Protein AF-A0A1M5K187-F1 (afdb_monomer_lite)

pLDDT: mean 82.74, std 13.62, range [45.78, 97.25]

Secondary structure (DSSP, 8-state):
--TT--HHHHHHHHHHHHHHHTTS---HHHHHHHHHHHHHHHHHHHHHHHHHHHHHHHHHHHHHHHHHHHHHHHHHHHHHHHHTT--HHHHHHHH---HHHHHHHHHTT-

Foldseek 3Di:
DPPDDPPVVVCVVVVVVVVVCVVDVDDPVNVVVVVVVVVVVCVVVVVVVVVVVVVVVVVVVVVVCVVVVLVVVLLVQLLVCVVVVHDLVVSCVVSVDDSVSSVVSVVVVD

Radius of gyration: 30.05 Å; chains: 1; bounding box: 51×25×77 Å

Organism: NCBI:txid1123382

Structure (mmCIF, N/CA/C/O backbone):
data_AF-A0A1M5K187-F1
#
_entry.id   AF-A0A1M5K187-F1
#
loop_
_atom_site.group_PDB
_atom_site.id
_atom_site.type_symbol
_atom_site.label_atom_id
_atom_site.label_alt_id
_atom_site.label_comp_id
_atom_site.label_asym_id
_atom_site.label_entity_id
_atom_site.label_seq_id
_atom_site.pdbx_PDB_ins_code
_atom_site.Cartn_x
_atom_site.Cartn_y
_atom_site.Cartn_z
_atom_site.occupancy
_atom_site.B_iso_or_equiv
_atom_site.auth_seq_id
_atom_site.auth_comp_id
_atom_site.auth_asym_id
_atom_site.auth_atom_id
_atom_site.pdbx_PDB_model_num
ATOM 1 N N . TYR A 1 1 ? 19.224 -2.381 -15.432 1.00 50.03 1 TYR A N 1
ATOM 2 C CA . TYR A 1 1 ? 18.663 -3.428 -16.316 1.00 50.03 1 TYR A CA 1
ATOM 3 C C . TYR A 1 1 ? 19.738 -4.194 -17.097 1.00 50.03 1 TYR A C 1
ATOM 5 O O . TYR A 1 1 ? 19.379 -4.907 -18.021 1.00 50.03 1 TYR A O 1
ATOM 13 N N . LEU A 1 2 ? 21.027 -4.106 -16.734 1.00 47.84 2 LEU A N 1
ATOM 14 C CA . LEU A 1 2 ? 22.086 -4.933 -17.337 1.00 47.84 2 LEU A CA 1
ATOM 15 C C . LEU A 1 2 ? 22.760 -5.876 -16.322 1.00 47.84 2 LEU A C 1
ATOM 17 O O . LEU A 1 2 ? 23.444 -6.802 -16.725 1.00 47.84 2 LEU A O 1
ATOM 21 N N . ASP A 1 3 ? 22.501 -5.715 -15.022 1.00 45.78 3 ASP A N 1
ATOM 22 C CA . ASP A 1 3 ? 23.257 -6.409 -13.966 1.00 45.78 3 ASP A CA 1
ATOM 23 C C . ASP A 1 3 ? 22.769 -7.837 -13.643 1.00 45.78 3 ASP A C 1
ATOM 25 O O . ASP A 1 3 ? 23.194 -8.413 -12.651 1.00 45.78 3 ASP A O 1
ATOM 29 N N . ASN A 1 4 ? 21.855 -8.411 -14.438 1.00 52.06 4 ASN A N 1
ATOM 30 C CA . ASN A 1 4 ? 21.263 -9.739 -14.185 1.00 52.06 4 ASN A CA 1
ATOM 31 C C . ASN A 1 4 ? 20.991 -10.536 -15.473 1.00 52.0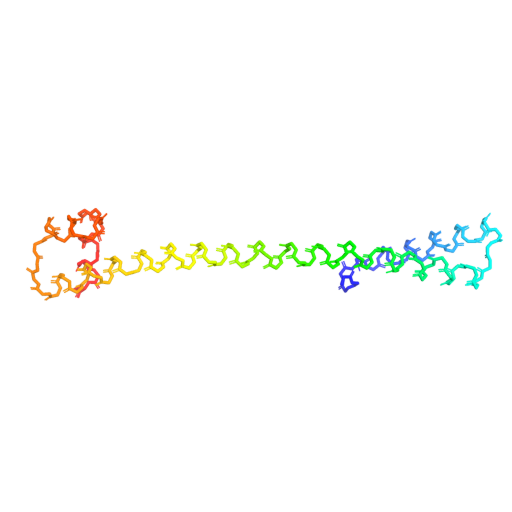6 4 ASN A C 1
ATOM 33 O O . ASN A 1 4 ? 20.032 -11.302 -15.562 1.00 52.06 4 ASN A O 1
ATOM 37 N N . ILE A 1 5 ? 21.821 -10.338 -16.495 1.00 56.59 5 ILE A N 1
ATOM 38 C CA . ILE A 1 5 ? 21.820 -11.198 -17.678 1.00 56.59 5 ILE A CA 1
ATOM 39 C C . ILE A 1 5 ? 22.744 -12.386 -17.359 1.00 56.59 5 ILE A C 1
ATOM 41 O O . ILE A 1 5 ? 23.914 -12.154 -17.053 1.00 56.59 5 ILE A O 1
ATOM 45 N N . PRO A 1 6 ? 22.261 -13.644 -17.366 1.00 62.97 6 PRO A N 1
ATOM 46 C CA . PRO A 1 6 ? 23.128 -14.802 -17.162 1.00 62.97 6 PRO A CA 1
ATOM 47 C C . PRO A 1 6 ? 24.249 -14.793 -18.221 1.00 62.97 6 PRO A C 1
ATOM 49 O O . PRO A 1 6 ? 23.996 -14.451 -19.377 1.00 62.97 6 PRO A O 1
ATOM 52 N N . GLY A 1 7 ? 25.498 -15.069 -17.823 1.00 60.38 7 GLY A N 1
ATOM 53 C CA . GLY A 1 7 ? 26.699 -14.781 -18.635 1.00 60.38 7 GLY A CA 1
ATOM 54 C C . GLY A 1 7 ? 26.757 -15.458 -20.017 1.00 60.38 7 GLY A C 1
ATOM 55 O O . GLY A 1 7 ? 27.543 -15.070 -20.875 1.00 60.38 7 GLY A O 1
ATOM 56 N N . ASP A 1 8 ? 25.899 -16.442 -20.263 1.00 59.88 8 ASP A N 1
ATOM 57 C CA . ASP A 1 8 ? 25.664 -17.123 -21.536 1.00 59.88 8 ASP A CA 1
ATOM 58 C C . ASP A 1 8 ? 24.834 -16.300 -22.545 1.00 59.88 8 ASP A C 1
ATOM 60 O O . ASP A 1 8 ? 25.040 -16.417 -23.756 1.00 59.88 8 ASP A O 1
ATOM 64 N N . TYR A 1 9 ? 23.959 -15.401 -22.085 1.00 61.50 9 TYR A N 1
ATOM 65 C CA . TYR A 1 9 ? 23.158 -14.538 -22.965 1.00 61.50 9 TYR A CA 1
ATOM 66 C C . TYR A 1 9 ? 23.936 -13.334 -23.494 1.00 61.50 9 TYR A C 1
ATOM 68 O O . TYR A 1 9 ? 23.640 -12.852 -24.585 1.00 61.50 9 TYR A O 1
ATOM 76 N N . GLU A 1 10 ? 24.945 -12.862 -22.762 1.00 66.81 10 GLU A N 1
ATOM 77 C CA . GLU A 1 10 ? 25.826 -11.788 -23.229 1.00 66.81 10 GLU A CA 1
ATOM 78 C C . GLU A 1 10 ? 26.658 -12.260 -24.428 1.00 66.81 10 GLU A C 1
ATOM 80 O O . GLU A 1 10 ? 26.738 -11.576 -25.449 1.00 66.81 10 GLU A O 1
ATOM 85 N N . TYR A 1 11 ? 27.170 -13.494 -24.364 1.00 73.19 11 TYR A N 1
ATOM 86 C CA . TYR A 1 11 ? 27.857 -14.119 -25.491 1.00 73.19 11 TYR A CA 1
ATOM 87 C C . TYR A 1 11 ? 26.919 -14.350 -26.680 1.00 73.19 11 TYR A C 1
ATOM 89 O O . TYR A 1 11 ? 27.290 -14.052 -27.813 1.00 73.19 11 TYR A O 1
ATOM 97 N N . LEU A 1 12 ? 25.691 -14.827 -26.441 1.00 73.88 12 LEU A N 1
ATOM 98 C CA . LEU A 1 12 ? 24.697 -15.007 -27.503 1.00 73.88 12 LEU A CA 1
ATOM 99 C C . LEU A 1 12 ? 24.326 -13.673 -28.164 1.00 73.88 12 LEU A C 1
ATOM 101 O O . LEU A 1 12 ? 24.239 -13.598 -29.390 1.00 73.88 12 LEU A O 1
ATOM 105 N N . PHE A 1 13 ? 24.147 -12.612 -27.378 1.00 77.00 13 PHE A N 1
ATOM 106 C CA . PHE A 1 13 ? 23.866 -11.273 -27.885 1.00 77.00 13 PHE A CA 1
ATOM 107 C C . PHE A 1 13 ? 25.031 -10.740 -28.725 1.00 77.00 13 PHE A C 1
ATOM 109 O O . PHE A 1 13 ? 24.818 -10.318 -29.858 1.00 77.00 13 PHE A O 1
ATOM 116 N N . ILE A 1 14 ? 26.271 -10.835 -28.237 1.00 76.88 14 ILE A N 1
ATOM 117 C CA . ILE A 1 14 ? 27.462 -10.400 -28.983 1.00 76.88 14 ILE A CA 1
ATOM 118 C C . ILE A 1 14 ? 27.638 -11.230 -30.264 1.00 76.88 14 ILE A C 1
ATOM 120 O O . ILE A 1 14 ? 27.841 -10.667 -31.338 1.00 76.88 14 ILE A O 1
ATOM 124 N N . ALA A 1 15 ? 27.505 -12.556 -30.189 1.00 77.44 15 ALA A N 1
ATOM 125 C CA . ALA A 1 15 ? 27.672 -13.448 -31.334 1.00 77.44 15 ALA A CA 1
ATOM 126 C C . ALA A 1 15 ? 26.598 -13.235 -32.413 1.00 77.44 15 ALA A C 1
ATOM 128 O O . ALA A 1 15 ? 26.924 -13.196 -33.599 1.00 77.44 15 ALA A O 1
ATOM 129 N N . THR A 1 16 ? 25.331 -13.058 -32.024 1.00 76.88 16 THR A N 1
ATOM 130 C CA . THR A 1 16 ? 24.235 -12.766 -32.969 1.00 76.88 16 THR A CA 1
ATOM 131 C C . THR A 1 16 ? 24.394 -11.392 -33.605 1.00 76.88 16 THR A C 1
ATOM 133 O O . THR A 1 16 ? 24.226 -11.259 -34.814 1.00 76.88 16 THR A O 1
ATOM 136 N N . THR A 1 17 ? 24.813 -10.402 -32.822 1.00 76.00 17 THR A N 1
ATOM 137 C CA . THR A 1 17 ? 25.120 -9.046 -33.286 1.00 76.00 17 THR A CA 1
ATOM 138 C C . THR A 1 17 ? 26.239 -9.071 -34.336 1.00 76.00 17 THR A C 1
ATOM 140 O O . THR A 1 17 ? 26.048 -8.599 -35.454 1.00 76.00 17 THR A O 1
ATOM 143 N N . ILE A 1 18 ? 27.367 -9.731 -34.044 1.00 74.25 18 ILE A N 1
ATOM 144 C CA . ILE A 1 18 ? 28.487 -9.903 -34.989 1.00 74.25 18 ILE A CA 1
ATOM 145 C C . ILE A 1 18 ? 28.053 -10.679 -36.241 1.00 74.25 18 ILE A C 1
ATOM 147 O O . ILE A 1 18 ? 28.446 -10.327 -37.351 1.00 74.25 18 ILE A O 1
ATOM 151 N N . TYR A 1 19 ? 27.259 -11.742 -36.094 1.00 77.75 19 TYR A N 1
ATOM 152 C CA . TYR A 1 19 ? 26.796 -12.549 -37.226 1.00 77.75 19 TYR A CA 1
ATOM 153 C C . TYR A 1 19 ? 25.903 -11.750 -38.179 1.00 77.75 19 TYR A C 1
ATOM 155 O O . TYR A 1 19 ? 26.099 -11.804 -39.392 1.00 77.75 19 TYR A O 1
ATOM 163 N N . VAL A 1 20 ? 24.944 -10.998 -37.635 1.00 76.75 20 VAL A N 1
ATOM 164 C CA . VAL A 1 20 ? 24.040 -10.153 -38.419 1.00 76.75 20 VAL A CA 1
ATOM 165 C C . VAL A 1 20 ? 24.828 -9.035 -39.109 1.00 76.75 20 VAL A C 1
ATOM 167 O O . VAL A 1 20 ? 24.664 -8.856 -40.310 1.00 76.75 20 VAL A O 1
ATOM 170 N N . PHE A 1 21 ? 25.765 -8.370 -38.425 1.00 70.94 21 PHE A N 1
ATOM 171 C CA . PHE A 1 21 ? 26.584 -7.312 -39.038 1.00 70.94 21 PHE A CA 1
ATOM 172 C C . PHE A 1 21 ? 27.594 -7.802 -40.071 1.00 70.94 21 PHE A C 1
ATOM 174 O O . PHE A 1 21 ? 27.901 -7.084 -41.004 1.00 70.94 21 PHE A O 1
ATOM 181 N N . ASN A 1 22 ? 28.081 -9.040 -39.982 1.00 69.88 22 ASN A N 1
ATOM 182 C CA . ASN A 1 22 ? 28.883 -9.606 -41.073 1.00 69.88 22 ASN A CA 1
ATOM 183 C C . ASN A 1 22 ? 28.038 -9.978 -42.306 1.00 69.88 22 ASN A C 1
ATOM 185 O O . ASN A 1 22 ? 28.591 -10.299 -43.358 1.00 69.88 22 ASN A O 1
ATOM 189 N N . LYS A 1 23 ? 26.705 -10.027 -42.174 1.00 76.06 23 LYS A N 1
ATOM 190 C CA . LYS A 1 23 ? 25.773 -10.401 -43.249 1.00 76.06 23 LYS A CA 1
ATOM 191 C C . LYS A 1 23 ? 25.072 -9.215 -43.890 1.00 76.06 23 LYS A C 1
ATOM 193 O O . LYS A 1 23 ? 24.618 -9.348 -45.025 1.00 76.06 23 LYS A O 1
ATOM 198 N N . ILE A 1 24 ? 24.971 -8.104 -43.178 1.00 69.19 24 ILE A N 1
ATOM 199 C CA . ILE A 1 24 ? 24.418 -6.854 -43.677 1.00 69.19 24 ILE A CA 1
ATOM 200 C C . ILE A 1 24 ? 25.603 -5.899 -43.796 1.00 69.19 24 ILE A C 1
ATOM 202 O O . ILE A 1 24 ? 26.296 -5.704 -42.809 1.00 69.19 24 ILE A O 1
ATOM 206 N N . ASP A 1 25 ? 25.868 -5.365 -44.987 1.00 73.25 25 ASP A N 1
ATOM 207 C CA . ASP A 1 25 ? 27.008 -4.479 -45.288 1.00 73.25 25 ASP A CA 1
ATOM 208 C C . ASP A 1 25 ? 26.801 -3.083 -44.658 1.00 73.25 25 ASP A C 1
ATOM 210 O O . ASP A 1 25 ? 26.666 -2.084 -45.353 1.00 73.25 25 ASP A O 1
ATOM 214 N N . ILE A 1 26 ? 26.646 -3.053 -43.331 1.00 70.94 26 ILE A N 1
ATOM 215 C CA . ILE A 1 26 ? 26.416 -1.872 -42.495 1.00 70.94 26 ILE A CA 1
ATOM 216 C C . ILE A 1 26 ? 27.730 -1.556 -41.796 1.00 70.94 26 ILE A C 1
ATOM 218 O O . ILE A 1 26 ? 28.318 -2.423 -41.138 1.00 70.94 26 ILE A O 1
ATOM 222 N N . ASP A 1 27 ? 28.181 -0.312 -41.907 1.00 76.25 27 ASP A N 1
ATOM 223 C CA . ASP A 1 27 ? 29.376 0.128 -41.204 1.00 76.25 27 ASP A CA 1
ATOM 224 C C . ASP A 1 27 ? 29.096 0.485 -39.731 1.00 76.25 27 ASP A C 1
ATOM 226 O O . ASP A 1 27 ? 27.960 0.606 -39.262 1.00 76.25 27 ASP A O 1
ATOM 230 N N . LEU A 1 28 ? 30.174 0.615 -38.957 1.00 67.69 28 LEU A N 1
ATOM 231 C CA . LEU A 1 28 ? 30.096 0.880 -37.521 1.00 67.69 28 LEU A CA 1
ATOM 232 C C . LEU A 1 28 ? 29.448 2.240 -37.200 1.00 67.69 28 LEU A C 1
ATOM 234 O O . LEU A 1 28 ? 28.881 2.405 -36.118 1.00 67.69 28 LEU A O 1
ATOM 238 N N . GLU A 1 29 ? 29.555 3.210 -38.104 1.00 74.56 29 GLU A N 1
ATOM 239 C CA . GLU A 1 29 ? 29.078 4.575 -37.912 1.00 74.56 29 GLU A CA 1
ATOM 240 C C . GLU A 1 29 ? 27.557 4.638 -38.102 1.00 74.56 29 GLU A C 1
ATOM 242 O O . GLU A 1 29 ? 26.853 5.110 -37.204 1.00 74.56 29 GLU A O 1
ATOM 247 N N . GLU A 1 30 ? 27.045 4.020 -39.169 1.00 75.94 30 GLU A N 1
ATOM 248 C CA . GLU A 1 30 ? 25.613 3.827 -39.433 1.00 75.94 30 GLU A CA 1
ATOM 249 C C . GLU A 1 30 ? 24.945 3.005 -38.316 1.00 75.94 30 GLU A C 1
ATOM 251 O O . GLU A 1 30 ? 23.869 3.348 -37.814 1.00 75.94 30 GLU A O 1
ATOM 256 N N . LEU A 1 31 ? 25.631 1.974 -37.813 1.00 71.75 31 LEU A N 1
ATOM 257 C CA . LEU A 1 31 ? 25.183 1.219 -36.644 1.00 71.75 31 LEU A CA 1
ATOM 258 C C . LEU A 1 31 ? 25.081 2.097 -35.388 1.00 71.75 31 LEU A C 1
ATOM 260 O O . LEU A 1 31 ? 24.109 2.019 -34.630 1.00 71.75 31 LEU A O 1
ATOM 264 N N . MET A 1 32 ? 26.096 2.918 -35.126 1.00 69.81 32 MET A N 1
ATOM 265 C CA . MET A 1 32 ? 26.093 3.812 -33.972 1.00 69.81 32 MET A CA 1
ATOM 266 C C . MET A 1 32 ? 25.010 4.890 -34.062 1.00 69.81 32 MET A C 1
ATOM 268 O O . MET A 1 32 ? 24.547 5.372 -33.022 1.00 69.81 32 MET A O 1
ATOM 272 N N . GLU A 1 33 ? 24.623 5.303 -35.264 1.00 77.62 33 GLU A N 1
ATOM 273 C CA . GLU A 1 33 ? 23.480 6.189 -35.484 1.00 77.62 33 GLU A CA 1
ATOM 274 C C . GLU A 1 33 ? 22.161 5.469 -35.216 1.00 77.62 33 GLU A C 1
ATOM 276 O O . GLU A 1 33 ? 21.403 5.915 -34.350 1.00 77.62 33 GLU A O 1
ATOM 281 N N . TYR A 1 34 ? 21.948 4.291 -35.804 1.00 72.25 34 TYR A N 1
ATOM 282 C CA . TYR A 1 34 ? 20.741 3.496 -35.574 1.00 72.25 34 TYR A CA 1
ATOM 283 C C . TYR A 1 34 ? 20.548 3.147 -34.090 1.00 72.25 34 TYR A C 1
ATOM 285 O O . TYR A 1 34 ? 19.470 3.318 -33.519 1.00 72.25 34 TYR A O 1
ATOM 293 N N . ALA A 1 35 ? 21.617 2.731 -33.405 1.00 66.38 35 ALA A N 1
ATOM 294 C CA . ALA A 1 35 ? 21.581 2.444 -31.972 1.00 66.38 35 ALA A CA 1
ATOM 295 C C . ALA A 1 35 ? 21.258 3.689 -31.123 1.00 66.38 35 ALA A C 1
ATOM 297 O O . ALA A 1 35 ? 20.637 3.569 -30.060 1.00 66.38 35 ALA A O 1
ATOM 298 N N . ARG A 1 36 ? 21.669 4.887 -31.565 1.00 69.25 36 ARG A N 1
ATOM 299 C CA . ARG A 1 36 ? 21.334 6.157 -30.902 1.00 69.25 36 ARG A CA 1
ATOM 300 C C . ARG A 1 36 ? 19.871 6.533 -31.111 1.00 69.25 36 ARG A C 1
ATOM 302 O O . ARG A 1 36 ? 19.224 6.893 -30.128 1.00 69.25 36 ARG A O 1
ATOM 309 N N . GLU A 1 37 ? 19.347 6.409 -32.325 1.00 73.75 37 GLU A N 1
ATOM 310 C CA . GLU A 1 37 ? 17.935 6.677 -32.634 1.00 73.75 37 GLU A CA 1
ATOM 311 C C . GLU A 1 37 ? 17.005 5.756 -31.846 1.00 73.75 37 GLU A C 1
ATOM 313 O O . GLU A 1 37 ? 16.134 6.221 -31.110 1.00 73.75 37 GLU A O 1
ATOM 318 N N . LEU A 1 38 ? 17.295 4.455 -31.854 1.00 69.69 38 LEU A N 1
ATOM 319 C CA . LEU A 1 38 ? 16.546 3.438 -31.115 1.00 69.69 38 LEU A CA 1
ATOM 320 C C . LEU A 1 38 ? 16.529 3.701 -29.594 1.00 69.69 38 LEU A C 1
ATOM 322 O O . LEU A 1 38 ? 15.601 3.316 -28.877 1.00 69.69 38 LEU A O 1
ATOM 326 N N . ARG A 1 39 ? 17.582 4.345 -29.072 1.00 62.75 39 ARG A N 1
ATOM 327 C CA . ARG A 1 39 ? 17.700 4.754 -27.665 1.00 62.75 39 ARG A CA 1
ATOM 328 C C . ARG A 1 39 ? 16.922 6.039 -27.362 1.00 62.75 39 ARG A C 1
ATOM 330 O O . ARG A 1 39 ? 16.514 6.225 -26.215 1.00 62.75 39 ARG A O 1
ATOM 337 N N . LEU A 1 40 ? 16.735 6.917 -28.346 1.00 62.09 40 LEU A N 1
ATOM 338 C CA . LEU A 1 40 ? 15.928 8.132 -28.225 1.00 62.09 40 LEU A CA 1
ATOM 339 C C . LEU A 1 40 ? 14.434 7.815 -28.305 1.00 62.09 40 LEU A C 1
ATOM 341 O O . LEU A 1 40 ? 13.705 8.252 -27.420 1.00 62.09 40 LEU A O 1
ATOM 345 N N . GLU A 1 41 ? 14.004 6.992 -29.264 1.00 69.31 41 GLU A N 1
ATOM 346 C CA . GLU A 1 41 ? 12.603 6.557 -29.388 1.00 69.31 41 GLU A CA 1
ATOM 347 C C . GLU A 1 41 ? 12.126 5.848 -28.115 1.00 69.31 41 GLU A C 1
ATOM 349 O O . GLU A 1 41 ? 11.124 6.220 -27.508 1.00 69.31 41 GLU A O 1
ATOM 354 N N . ARG A 1 42 ? 12.917 4.893 -27.609 1.00 70.12 42 ARG A N 1
ATOM 355 C CA . ARG A 1 42 ? 12.559 4.154 -26.388 1.00 70.12 42 ARG A CA 1
ATOM 356 C C . ARG A 1 42 ? 12.641 4.973 -25.103 1.00 70.12 42 ARG A C 1
ATOM 358 O O . ARG A 1 42 ? 12.160 4.519 -24.064 1.00 70.12 42 ARG A O 1
ATOM 365 N N . ARG A 1 43 ? 13.257 6.160 -25.117 1.00 69.31 43 ARG A N 1
ATOM 366 C CA . ARG A 1 43 ? 13.339 7.015 -23.922 1.00 69.31 43 ARG A CA 1
ATOM 367 C C . ARG A 1 43 ? 11.946 7.459 -23.482 1.00 69.31 43 ARG A C 1
ATOM 369 O O . ARG A 1 43 ? 11.690 7.487 -22.280 1.00 69.31 43 ARG A O 1
ATOM 376 N N . GLU A 1 44 ? 11.070 7.800 -24.422 1.00 73.12 44 GLU A N 1
ATOM 377 C CA . GLU A 1 44 ? 9.714 8.266 -24.120 1.00 73.12 44 GLU A CA 1
ATOM 378 C C . GLU A 1 44 ? 8.853 7.144 -23.521 1.00 73.12 44 GLU A C 1
ATOM 380 O O . GLU A 1 44 ? 8.217 7.342 -22.481 1.00 73.12 44 GLU A O 1
ATOM 385 N N . ASP A 1 45 ? 8.947 5.934 -24.077 1.00 75.75 45 ASP A N 1
ATOM 386 C CA . ASP A 1 45 ? 8.283 4.737 -23.546 1.00 75.75 45 ASP A CA 1
ATOM 387 C C . ASP A 1 45 ? 8.746 4.405 -22.124 1.00 75.75 45 ASP A C 1
ATOM 389 O O . ASP A 1 45 ? 7.933 4.151 -21.231 1.00 75.75 45 ASP A O 1
ATOM 393 N N . ILE A 1 46 ? 10.061 4.452 -21.881 1.00 74.44 46 ILE A N 1
ATOM 394 C CA . ILE A 1 46 ? 10.643 4.194 -20.557 1.00 74.44 46 ILE A CA 1
ATOM 395 C C . ILE A 1 46 ? 10.182 5.247 -19.544 1.00 74.44 46 ILE A C 1
ATOM 397 O O . ILE A 1 46 ? 9.862 4.901 -18.405 1.00 74.44 46 ILE A O 1
ATOM 401 N 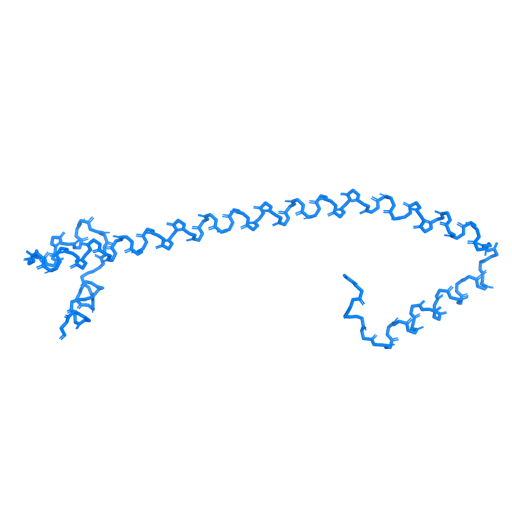N . MET A 1 47 ? 10.132 6.525 -19.930 1.00 72.94 47 MET A N 1
ATOM 402 C CA . MET A 1 47 ? 9.671 7.602 -19.048 1.00 72.94 47 MET A CA 1
ATOM 403 C C . MET A 1 47 ? 8.184 7.450 -18.717 1.00 72.94 47 MET A C 1
ATOM 405 O O . MET A 1 47 ? 7.806 7.572 -17.551 1.00 72.94 47 MET A O 1
ATOM 409 N N . THR A 1 48 ? 7.360 7.105 -19.708 1.00 84.81 48 THR A N 1
ATOM 410 C CA . THR A 1 48 ? 5.935 6.804 -19.521 1.00 84.81 48 THR A CA 1
ATOM 411 C C . THR A 1 48 ? 5.727 5.610 -18.591 1.00 84.81 48 THR A C 1
ATOM 413 O O . THR A 1 48 ? 4.933 5.687 -17.650 1.00 84.81 48 THR A O 1
ATOM 416 N N . LEU A 1 49 ? 6.473 4.521 -18.796 1.00 78.38 49 LEU A N 1
ATOM 417 C CA . LEU A 1 49 ? 6.416 3.342 -17.935 1.00 78.38 49 LEU A CA 1
ATOM 418 C C . LEU A 1 49 ? 6.834 3.679 -16.498 1.00 78.38 49 LEU A C 1
ATOM 420 O O . LEU A 1 49 ? 6.151 3.294 -15.551 1.00 78.38 49 LEU A O 1
ATOM 424 N N . ALA A 1 50 ? 7.918 4.437 -16.322 1.00 81.12 50 ALA A N 1
ATOM 425 C CA . ALA A 1 50 ? 8.375 4.864 -15.005 1.00 81.12 50 ALA A CA 1
ATOM 426 C C . ALA A 1 50 ? 7.334 5.740 -14.290 1.00 81.12 50 ALA A C 1
ATOM 428 O O . ALA A 1 50 ? 7.110 5.567 -13.092 1.00 81.12 50 ALA A O 1
ATOM 429 N N . GLU A 1 51 ? 6.674 6.658 -15.000 1.00 84.44 51 GLU A N 1
ATOM 430 C CA . GLU A 1 51 ? 5.612 7.487 -14.422 1.00 84.44 51 GLU A CA 1
ATOM 431 C C . GLU A 1 51 ? 4.390 6.655 -14.027 1.00 84.44 51 GLU A C 1
ATOM 433 O O . GLU A 1 51 ? 3.826 6.855 -12.948 1.00 84.44 51 GLU A O 1
ATOM 438 N N . ARG A 1 52 ? 4.010 5.682 -14.860 1.00 83.75 52 ARG A N 1
ATOM 439 C CA . ARG A 1 52 ? 2.931 4.745 -14.549 1.00 83.75 52 ARG A CA 1
ATOM 440 C C . ARG A 1 52 ? 3.238 3.939 -13.288 1.00 83.75 52 ARG A C 1
ATOM 442 O O . ARG A 1 52 ? 2.426 3.952 -12.369 1.00 83.75 52 ARG A O 1
ATOM 449 N N . LEU A 1 53 ? 4.424 3.337 -13.196 1.00 86.81 53 LEU A N 1
ATOM 450 C CA . LEU A 1 53 ? 4.845 2.568 -12.018 1.00 86.81 53 LEU A CA 1
ATOM 451 C C . LEU A 1 53 ? 4.892 3.435 -10.751 1.00 86.81 53 LEU A C 1
ATOM 453 O O . LEU A 1 53 ? 4.426 3.022 -9.692 1.00 86.81 53 LEU A O 1
ATOM 457 N N . ARG A 1 54 ? 5.390 4.677 -10.847 1.00 88.88 54 ARG A N 1
ATOM 458 C CA . ARG A 1 54 ? 5.366 5.628 -9.719 1.00 88.88 54 ARG A CA 1
ATOM 459 C C . ARG A 1 54 ? 3.952 6.011 -9.301 1.00 88.88 54 ARG A C 1
ATOM 461 O O . ARG A 1 54 ? 3.726 6.326 -8.135 1.00 88.88 54 ARG A O 1
ATOM 468 N N . ARG A 1 55 ? 3.014 6.098 -10.243 1.00 91.06 55 ARG A N 1
ATOM 469 C CA . ARG A 1 55 ? 1.611 6.396 -9.945 1.00 91.06 55 ARG A CA 1
ATOM 470 C C . ARG A 1 55 ? 0.947 5.218 -9.245 1.00 91.06 55 ARG A C 1
ATOM 472 O O . ARG A 1 55 ? 0.357 5.434 -8.194 1.00 91.06 55 ARG A O 1
ATOM 479 N N . GLU A 1 56 ? 1.104 4.017 -9.793 1.00 87.00 56 GLU A N 1
ATOM 480 C CA . GLU A 1 56 ? 0.567 2.778 -9.224 1.00 87.00 56 GLU A CA 1
ATOM 481 C C . GLU A 1 56 ? 1.093 2.572 -7.795 1.00 87.00 56 GLU A C 1
ATOM 483 O O . GLU A 1 56 ? 0.294 2.487 -6.867 1.00 87.00 56 GLU A O 1
ATOM 488 N N . GLY A 1 57 ? 2.410 2.673 -7.575 1.00 92.25 57 GLY A N 1
ATOM 489 C CA . GLY A 1 57 ? 2.988 2.534 -6.233 1.00 92.25 57 GLY A CA 1
ATOM 490 C C . GLY A 1 57 ? 2.521 3.603 -5.232 1.00 92.25 57 GLY A C 1
ATOM 491 O O . GLY A 1 57 ? 2.321 3.311 -4.055 1.00 92.25 57 GLY A O 1
ATOM 492 N N . ARG A 1 58 ? 2.288 4.849 -5.676 1.00 92.56 58 ARG A N 1
ATOM 493 C CA . ARG A 1 58 ? 1.708 5.899 -4.812 1.00 92.56 58 ARG A CA 1
ATOM 494 C C . ARG A 1 58 ? 0.254 5.611 -4.452 1.00 92.56 58 ARG A C 1
ATOM 496 O O . ARG A 1 58 ? -0.165 5.903 -3.334 1.00 92.56 58 ARG A O 1
ATOM 503 N N . GLU A 1 59 ? -0.529 5.117 -5.403 1.00 93.31 59 GLU A N 1
ATOM 504 C CA . GLU A 1 59 ? -1.940 4.811 -5.187 1.00 93.31 59 GLU A CA 1
ATOM 505 C C . GLU A 1 59 ? -2.116 3.609 -4.258 1.00 93.31 59 GLU A C 1
ATOM 507 O O . GLU A 1 59 ? -2.901 3.690 -3.310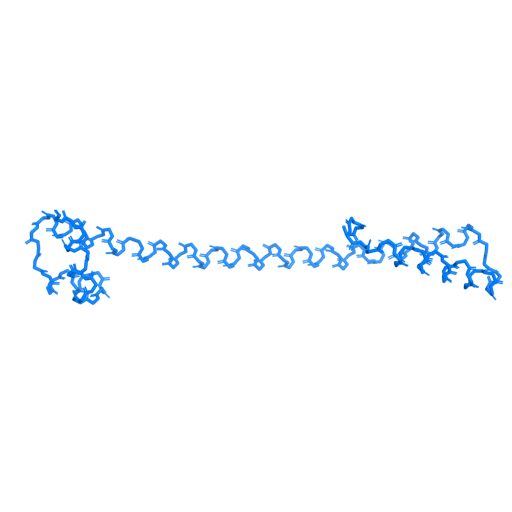 1.00 93.31 59 GLU A O 1
ATOM 512 N N . GLU A 1 60 ? -1.337 2.553 -4.485 1.00 90.31 60 GLU A N 1
ATOM 513 C CA . GLU A 1 60 ? -1.300 1.354 -3.652 1.00 90.31 60 GLU A CA 1
ATOM 514 C C . GLU A 1 60 ? -0.877 1.695 -2.222 1.00 90.31 60 GLU A C 1
ATOM 516 O O . GLU A 1 60 ? -1.665 1.495 -1.298 1.00 90.31 60 GLU A O 1
ATOM 521 N N . GLY A 1 61 ? 0.261 2.375 -2.040 1.00 95.06 61 GLY A N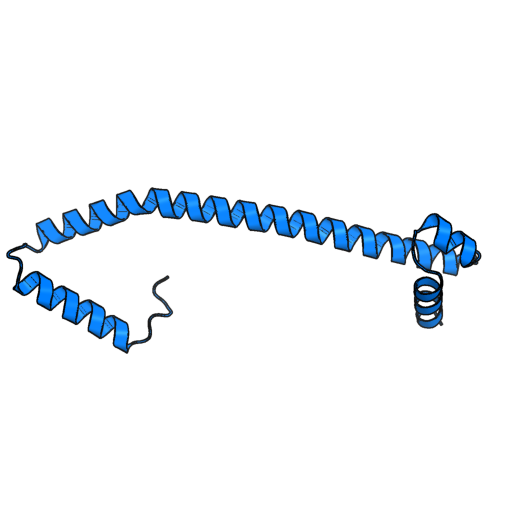 1
ATOM 522 C CA . GLY A 1 61 ? 0.721 2.778 -0.707 1.00 95.06 61 GLY A CA 1
ATOM 523 C C . GLY A 1 61 ? -0.270 3.690 0.031 1.00 95.06 61 GLY A C 1
ATOM 524 O O . GLY A 1 61 ? -0.456 3.574 1.242 1.00 95.06 61 GLY A O 1
ATOM 525 N N . ARG A 1 62 ? -0.987 4.574 -0.682 1.00 95.75 62 ARG A N 1
ATOM 526 C CA . ARG A 1 62 ? -2.043 5.404 -0.073 1.00 95.75 62 ARG A CA 1
ATOM 527 C C . ARG A 1 62 ? -3.250 4.571 0.360 1.00 95.75 62 ARG A C 1
ATOM 529 O O . ARG A 1 62 ? -3.889 4.903 1.361 1.00 95.75 62 ARG A O 1
ATOM 536 N N . LYS A 1 63 ? -3.621 3.556 -0.422 1.00 95.81 63 LYS A N 1
ATOM 537 C CA . LYS A 1 63 ? -4.747 2.672 -0.115 1.00 95.81 63 LYS A CA 1
ATOM 538 C C . LYS A 1 63 ? -4.417 1.796 1.091 1.00 95.81 63 LYS A C 1
ATOM 540 O O . LYS A 1 63 ? -5.194 1.808 2.042 1.00 95.81 63 LYS A O 1
ATOM 545 N N . GLU A 1 64 ? -3.266 1.130 1.065 1.00 94.50 64 GLU A N 1
ATOM 546 C CA . GLU A 1 64 ? -2.782 0.274 2.150 1.00 94.50 64 GLU A CA 1
ATOM 547 C C . GLU A 1 64 ? -2.642 1.063 3.451 1.00 94.50 64 GLU A C 1
ATOM 549 O O . GLU A 1 64 ? -3.298 0.731 4.434 1.00 94.50 64 GLU A O 1
ATOM 554 N N . GLY A 1 65 ? -1.933 2.198 3.432 1.00 97.00 65 GLY A N 1
ATOM 555 C CA . GLY A 1 65 ? -1.751 3.014 4.635 1.00 97.00 65 GLY A CA 1
ATOM 556 C C . GLY A 1 65 ? -3.066 3.551 5.218 1.00 97.00 65 GLY A C 1
ATOM 557 O O . GLY A 1 65 ? -3.203 3.705 6.431 1.00 97.00 65 GLY A O 1
ATOM 558 N N . ARG A 1 66 ? -4.083 3.809 4.383 1.00 96.00 66 ARG A N 1
ATOM 559 C CA . ARG A 1 66 ? -5.414 4.214 4.865 1.00 96.00 66 ARG A CA 1
ATOM 560 C C . ARG A 1 66 ? -6.184 3.051 5.490 1.00 96.00 66 ARG A C 1
ATOM 562 O O . ARG A 1 66 ? -6.956 3.278 6.423 1.00 96.00 66 ARG A O 1
ATOM 569 N N . GLU A 1 67 ? -6.050 1.850 4.945 1.00 95.12 67 GLU A N 1
ATOM 570 C CA . GLU A 1 67 ? -6.712 0.653 5.462 1.00 95.12 67 GLU A CA 1
ATOM 57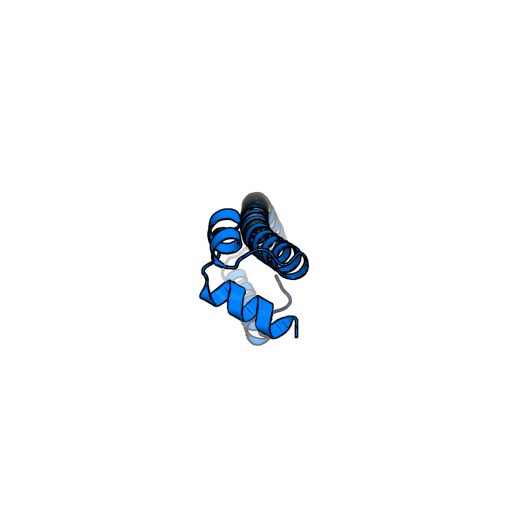1 C C . GLU A 1 67 ? -6.080 0.203 6.782 1.00 95.12 67 GLU A C 1
ATOM 573 O O . GLU A 1 67 ? -6.800 0.029 7.768 1.00 95.12 67 GLU A O 1
ATOM 578 N N . GLU A 1 68 ? -4.750 0.133 6.823 1.00 94.69 68 GLU A N 1
ATOM 579 C CA . GLU A 1 68 ? -3.970 -0.191 8.017 1.00 94.69 68 GLU A CA 1
ATOM 580 C C . GLU A 1 68 ? -4.224 0.830 9.127 1.00 94.69 68 GLU A C 1
ATOM 582 O O . GLU A 1 68 ? -4.719 0.458 10.190 1.00 94.69 68 GLU A O 1
ATOM 587 N N . GLY A 1 69 ? -4.079 2.131 8.847 1.00 96.25 69 GLY A N 1
ATOM 588 C CA . GLY A 1 69 ? -4.337 3.172 9.845 1.00 96.25 69 GLY A CA 1
ATOM 589 C C . GLY A 1 69 ? -5.784 3.189 10.359 1.00 96.25 69 GLY A C 1
ATOM 590 O O . GLY A 1 69 ? -6.036 3.489 11.526 1.00 96.25 69 GLY A O 1
ATOM 591 N N . ARG A 1 70 ? -6.773 2.820 9.529 1.00 94.50 70 ARG A N 1
ATOM 592 C CA . ARG A 1 70 ? -8.167 2.674 9.988 1.00 94.50 70 ARG A CA 1
ATOM 593 C C . ARG A 1 70 ? -8.338 1.460 10.900 1.00 94.50 70 ARG A C 1
ATOM 595 O O . ARG A 1 70 ? -9.145 1.527 11.827 1.00 94.50 70 ARG A O 1
ATOM 602 N N . LYS A 1 71 ? -7.656 0.350 10.613 1.00 93.88 71 LYS A N 1
ATOM 603 C CA . LYS A 1 71 ? -7.692 -0.855 11.445 1.00 93.88 71 LYS A CA 1
ATOM 604 C C . LYS A 1 71 ? -7.008 -0.594 12.785 1.00 93.88 71 LYS A C 1
ATOM 606 O O . LYS A 1 71 ? -7.652 -0.775 13.815 1.00 93.88 71 LYS A O 1
ATOM 611 N N . GLU A 1 72 ? -5.778 -0.091 12.764 1.00 94.50 72 GLU A N 1
ATOM 612 C CA . GLU A 1 72 ? -5.009 0.247 13.964 1.00 94.50 72 GLU A CA 1
ATOM 613 C C . GLU A 1 72 ? -5.757 1.250 14.842 1.00 94.50 72 GLU A C 1
ATOM 615 O O . GLU A 1 72 ? -5.974 0.984 16.020 1.00 94.50 72 GLU A O 1
ATOM 620 N N . GLY A 1 73 ? -6.281 2.337 14.265 1.00 96.00 73 GLY A N 1
ATOM 621 C CA . GLY A 1 73 ? -7.031 3.335 15.031 1.00 96.00 73 GLY A CA 1
ATOM 622 C C . GLY A 1 73 ? -8.313 2.790 15.676 1.00 96.00 73 GLY A C 1
ATOM 623 O O . GLY A 1 73 ? -8.710 3.242 16.749 1.00 96.00 73 GLY A O 1
ATOM 624 N N . ARG A 1 74 ? -8.972 1.794 15.063 1.00 95.94 74 ARG A N 1
ATOM 625 C CA . ARG A 1 74 ? -10.132 1.116 15.673 1.00 95.94 74 ARG A CA 1
ATOM 626 C C . ARG A 1 74 ? -9.724 0.232 16.845 1.00 95.94 74 ARG A C 1
ATOM 628 O O . ARG A 1 74 ? -10.439 0.206 17.845 1.00 95.94 74 ARG A O 1
ATOM 635 N N . GLU A 1 75 ? -8.618 -0.493 16.712 1.00 95.69 75 GLU A N 1
ATOM 636 C CA . GLU A 1 75 ? -8.092 -1.354 17.774 1.00 95.69 75 GLU A CA 1
ATOM 637 C C . GLU A 1 75 ? -7.555 -0.523 18.942 1.00 95.69 75 GLU A C 1
ATOM 639 O O . GLU A 1 75 ? -7.895 -0.801 20.088 1.00 95.69 75 GLU A O 1
ATOM 644 N N . GLU A 1 76 ? -6.830 0.563 18.671 1.00 96.00 76 GLU A N 1
ATOM 645 C CA . GLU A 1 76 ? -6.358 1.503 19.691 1.00 96.00 76 GLU A CA 1
ATOM 646 C C . GLU A 1 76 ? -7.528 2.147 20.451 1.00 96.00 76 GLU A C 1
ATOM 648 O O . GLU A 1 76 ? -7.533 2.179 21.685 1.00 96.00 76 GLU A O 1
ATOM 653 N N . ALA A 1 77 ? -8.568 2.594 19.738 1.00 96.31 77 ALA A N 1
ATOM 654 C CA . ALA A 1 77 ? -9.776 3.123 20.367 1.00 96.31 77 ALA A CA 1
ATOM 655 C C . ALA A 1 77 ? -10.472 2.077 21.254 1.00 96.31 77 ALA A C 1
ATOM 657 O O . ALA A 1 77 ? -10.941 2.412 22.343 1.00 96.31 77 ALA A O 1
ATOM 658 N N . ALA A 1 78 ? -10.520 0.813 20.818 1.00 96.75 78 ALA A N 1
ATOM 659 C CA . ALA A 1 78 ? -11.088 -0.274 21.608 1.00 96.75 78 ALA A CA 1
ATOM 660 C C . ALA A 1 78 ? -10.257 -0.569 22.863 1.00 96.75 78 ALA A C 1
ATOM 662 O O . ALA A 1 78 ? -10.826 -0.698 23.943 1.00 96.75 78 ALA A O 1
ATOM 663 N N . LEU A 1 79 ? -8.926 -0.614 22.747 1.00 96.12 79 LEU A N 1
ATOM 664 C CA . LEU A 1 79 ? -8.012 -0.809 23.875 1.00 96.12 79 LEU A CA 1
ATOM 665 C C . LEU A 1 79 ? -8.149 0.305 24.914 1.00 96.12 79 LEU A C 1
ATOM 667 O O . LEU A 1 79 ? -8.240 0.029 26.109 1.00 96.12 79 LEU A O 1
ATOM 671 N N . ASN A 1 80 ? -8.203 1.562 24.474 1.00 96.19 80 ASN A N 1
ATOM 672 C CA . ASN A 1 80 ? -8.393 2.696 25.376 1.00 96.19 80 ASN A CA 1
ATOM 673 C C . ASN A 1 80 ? -9.759 2.626 26.071 1.00 96.19 80 ASN A C 1
ATOM 675 O O . ASN A 1 80 ? -9.835 2.790 27.283 1.00 96.19 80 ASN A O 1
ATOM 679 N N . ALA A 1 81 ? -10.824 2.281 25.344 1.00 95.94 81 ALA A N 1
ATOM 680 C CA . ALA A 1 81 ? -12.144 2.094 25.939 1.00 95.94 81 ALA A CA 1
ATOM 681 C C . ALA A 1 81 ? -12.195 0.927 26.947 1.00 95.94 81 ALA A C 1
ATOM 683 O O . ALA A 1 81 ? -12.843 1.049 27.986 1.00 95.94 81 ALA A O 1
ATOM 684 N N . LEU A 1 82 ? -11.494 -0.182 26.679 1.00 95.94 82 LEU A N 1
ATOM 685 C CA . LEU A 1 82 ? -11.367 -1.304 27.616 1.00 95.94 82 LEU A CA 1
ATOM 686 C C . LEU A 1 82 ? -10.646 -0.888 28.905 1.00 95.94 82 LEU A C 1
ATOM 688 O O . LEU A 1 82 ? -11.094 -1.251 29.991 1.00 95.94 82 LEU A O 1
ATOM 692 N N . ARG A 1 83 ? -9.565 -0.101 28.800 1.00 94.44 83 ARG A N 1
ATOM 693 C CA . ARG A 1 83 ? -8.825 0.433 29.962 1.00 94.44 83 ARG A CA 1
ATOM 694 C C . ARG A 1 83 ? -9.679 1.358 30.828 1.00 94.44 83 ARG A C 1
ATOM 696 O O . ARG A 1 83 ? -9.556 1.327 32.046 1.00 94.44 83 ARG A O 1
ATOM 703 N N . GLU A 1 84 ? -10.571 2.123 30.206 1.00 95.38 84 GLU A N 1
ATOM 704 C CA . GLU A 1 84 ? -11.561 2.976 30.881 1.00 95.38 84 GLU A CA 1
ATOM 705 C C . GLU A 1 84 ? -12.765 2.182 31.439 1.00 95.38 84 GLU A C 1
ATOM 707 O O . GLU A 1 84 ? -13.680 2.756 32.029 1.00 95.38 84 GLU A O 1
ATOM 712 N N . GLY A 1 85 ? -12.795 0.855 31.263 1.00 94.19 85 GLY A N 1
ATOM 713 C CA . GLY A 1 85 ? -13.832 -0.018 31.815 1.00 94.19 85 GLY A CA 1
ATOM 714 C C . GLY A 1 85 ? -15.165 0.014 31.061 1.00 94.19 85 GLY A C 1
ATOM 715 O O . GLY A 1 85 ? -16.196 -0.341 31.635 1.00 94.19 85 GLY A O 1
ATOM 716 N N . LEU A 1 86 ? -15.180 0.439 29.791 1.00 95.50 86 LEU A N 1
ATOM 717 C CA . LEU A 1 86 ? -16.399 0.425 28.980 1.00 95.50 86 LEU A CA 1
ATOM 718 C C . LEU A 1 86 ? -16.849 -1.012 28.667 1.00 95.50 86 LEU A C 1
ATOM 720 O O . LEU A 1 86 ? -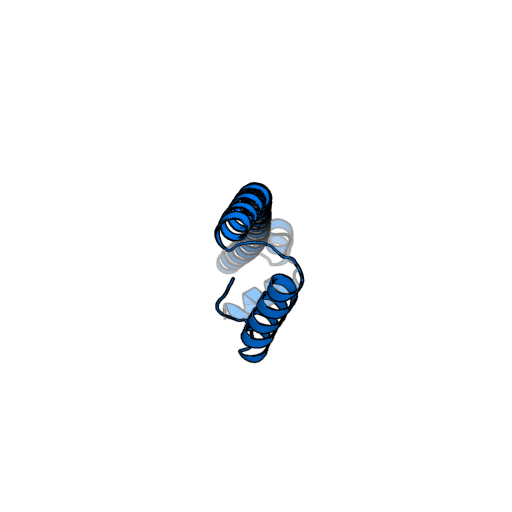16.046 -1.921 28.464 1.00 95.50 86 LEU A O 1
ATOM 724 N N . ASP A 1 87 ? -18.167 -1.196 28.569 1.00 96.12 87 ASP A N 1
ATOM 725 C CA . ASP A 1 87 ? -18.774 -2.478 28.207 1.00 96.12 87 ASP A CA 1
ATOM 726 C C . ASP A 1 87 ? -18.409 -2.910 26.775 1.00 96.12 87 ASP A C 1
ATOM 728 O O . ASP A 1 87 ? -18.484 -2.126 25.825 1.00 96.12 87 ASP A O 1
ATOM 732 N N . VAL A 1 88 ? -18.094 -4.195 26.604 1.00 95.38 88 VAL A N 1
ATOM 733 C CA . VAL A 1 88 ? -17.645 -4.781 25.330 1.00 95.38 88 VAL A CA 1
ATOM 734 C C . VAL A 1 88 ? -18.668 -4.586 24.204 1.00 95.38 88 VAL A C 1
ATOM 736 O O . VAL A 1 88 ? -18.288 -4.290 23.067 1.00 95.38 88 VAL A O 1
ATOM 739 N N . LYS A 1 89 ? -19.978 -4.662 24.491 1.00 96.25 89 LYS A N 1
ATOM 740 C CA . LYS A 1 89 ? -21.015 -4.431 23.469 1.00 96.25 89 LYS A CA 1
ATOM 741 C C . LYS A 1 89 ? -21.094 -2.962 23.069 1.00 96.25 89 LYS A C 1
ATOM 743 O O . LYS A 1 89 ? -21.430 -2.654 21.923 1.00 96.25 89 LYS A O 1
ATOM 748 N N . LEU A 1 90 ? -20.812 -2.035 23.986 1.00 96.19 90 LEU A N 1
ATOM 749 C CA . LEU A 1 90 ? -20.706 -0.616 23.652 1.00 96.19 90 LEU A CA 1
ATOM 750 C C . LEU A 1 90 ? -19.486 -0.354 22.764 1.00 96.19 90 LEU A C 1
ATOM 752 O O . LEU A 1 90 ? -19.634 0.303 21.734 1.00 96.19 90 LEU A O 1
ATOM 756 N N . ILE A 1 91 ? -18.328 -0.920 23.106 1.00 97.00 91 ILE A N 1
ATOM 757 C CA . ILE A 1 91 ? -17.094 -0.784 22.319 1.00 97.00 91 ILE A CA 1
ATOM 758 C C . ILE A 1 91 ? -17.302 -1.322 20.901 1.00 97.00 91 ILE A C 1
ATOM 760 O O . ILE A 1 91 ? -17.016 -0.611 19.941 1.00 97.00 91 ILE A O 1
ATOM 764 N N . SER A 1 92 ? -17.893 -2.512 20.758 1.00 97.25 92 SER A N 1
ATOM 765 C CA . SER A 1 92 ? -18.205 -3.115 19.453 1.00 97.25 92 SER A CA 1
ATOM 766 C C . SER A 1 92 ? -19.058 -2.198 18.576 1.00 97.25 92 SER A C 1
ATOM 768 O O . SER A 1 92 ? -18.736 -1.973 17.408 1.00 97.25 92 SER A O 1
ATOM 770 N N . ARG A 1 93 ? -20.102 -1.578 19.144 1.00 96.25 93 ARG A N 1
ATOM 771 C CA . ARG A 1 93 ? -20.949 -0.625 18.408 1.00 96.25 93 ARG A CA 1
ATOM 772 C C . ARG A 1 93 ? -20.209 0.647 17.990 1.00 96.25 93 ARG A C 1
ATOM 774 O O . ARG A 1 93 ? -20.523 1.186 16.933 1.00 96.25 93 ARG A O 1
ATOM 781 N N . LEU A 1 94 ? -19.272 1.140 18.802 1.00 94.62 94 LEU A N 1
ATOM 782 C CA . LEU A 1 94 ? -18.552 2.393 18.540 1.00 94.62 94 LEU A CA 1
ATOM 783 C C . LEU A 1 94 ? -17.394 2.217 17.550 1.00 94.62 94 LEU A C 1
ATOM 785 O O . LEU A 1 94 ? -17.213 3.046 16.660 1.00 94.62 94 LEU A O 1
ATOM 789 N N . THR A 1 95 ? -16.613 1.145 17.683 1.00 94.69 95 THR A N 1
ATOM 790 C CA . THR A 1 95 ? -15.423 0.901 16.848 1.00 94.69 95 THR A CA 1
ATOM 791 C C . THR A 1 95 ? -15.752 0.112 15.580 1.00 94.69 95 THR A C 1
ATOM 793 O O . THR A 1 95 ? -15.012 0.169 14.591 1.00 94.69 95 THR A O 1
ATOM 796 N N . GLY A 1 96 ? -16.885 -0.600 15.578 1.00 95.19 96 GLY A N 1
ATOM 797 C CA . GLY A 1 96 ? -17.277 -1.521 14.514 1.00 95.19 96 GLY A CA 1
ATOM 798 C C . GLY A 1 96 ? -16.453 -2.809 14.494 1.00 95.19 96 GLY A C 1
ATOM 799 O O . GLY A 1 96 ? -16.466 -3.510 13.484 1.00 95.19 96 GLY A O 1
ATOM 800 N N . LEU A 1 97 ? -15.706 -3.097 15.565 1.00 96.19 97 LEU A N 1
ATOM 801 C CA . LEU A 1 97 ? -15.036 -4.380 15.765 1.00 96.19 97 LEU A CA 1
ATOM 802 C C . LEU A 1 97 ? -16.037 -5.426 16.263 1.00 96.19 97 LEU A C 1
ATOM 804 O O . LEU A 1 97 ? -17.022 -5.094 16.930 1.00 96.19 97 LEU A O 1
ATOM 808 N N . SER A 1 98 ? -15.778 -6.696 15.954 1.00 97.06 98 SER A N 1
ATOM 809 C CA . SER A 1 98 ? -16.571 -7.792 16.506 1.00 97.06 98 SER A CA 1
ATOM 810 C C . SER A 1 98 ? -16.296 -7.952 18.002 1.00 97.06 98 SER A C 1
ATOM 812 O O . SER A 1 98 ? -15.258 -7.520 18.510 1.00 97.06 98 SER A O 1
ATOM 814 N N . VAL A 1 99 ? -17.240 -8.563 18.713 1.00 96.38 99 VAL A N 1
ATOM 815 C CA . VAL A 1 99 ? -17.090 -8.832 20.149 1.00 96.38 99 VAL A CA 1
ATOM 816 C C . VAL A 1 99 ? -15.886 -9.740 20.388 1.00 96.38 99 VAL A C 1
ATOM 818 O O . VAL A 1 99 ? -15.092 -9.464 21.278 1.00 96.38 99 VAL A O 1
ATOM 821 N N . GLU A 1 100 ? -15.697 -10.749 19.538 1.00 96.19 100 GLU A N 1
ATOM 822 C CA . GLU A 1 100 ? -14.575 -11.689 19.599 1.00 96.19 100 GLU A CA 1
ATOM 823 C C . GLU A 1 100 ? -13.235 -10.953 19.509 1.00 96.19 100 GLU A C 1
ATOM 825 O O . GLU A 1 100 ? -12.366 -11.155 20.352 1.00 96.19 100 GLU A O 1
ATOM 830 N N . ARG A 1 101 ? -13.094 -10.017 18.557 1.00 95.25 101 ARG A N 1
ATOM 831 C CA . ARG A 1 101 ? -11.866 -9.226 18.410 1.00 95.25 101 ARG A CA 1
ATOM 832 C C . ARG A 1 101 ? -11.586 -8.356 19.636 1.00 95.25 101 ARG A C 1
ATOM 834 O O . ARG A 1 101 ? -10.433 -8.139 19.985 1.00 95.25 101 ARG A O 1
ATOM 841 N N . ILE A 1 102 ? -12.625 -7.829 20.279 1.00 96.44 102 ILE A N 1
ATOM 842 C CA . ILE A 1 102 ? -12.471 -7.003 21.483 1.00 96.44 102 ILE A CA 1
ATOM 843 C C . ILE A 1 102 ? -12.077 -7.861 22.690 1.00 96.44 102 ILE A C 1
ATOM 845 O O . ILE A 1 102 ? -11.238 -7.429 23.476 1.00 96.44 102 ILE A O 1
ATOM 849 N N . GLU A 1 103 ? -12.629 -9.068 22.829 1.00 95.00 103 GLU A N 1
ATOM 850 C CA . GLU A 1 103 ? -12.218 -10.008 23.881 1.00 95.00 103 GLU A CA 1
ATOM 851 C C . GLU A 1 103 ? -10.765 -10.470 23.678 1.00 95.00 103 GLU A C 1
ATOM 853 O O . GLU A 1 103 ? -9.994 -10.448 24.632 1.00 95.00 103 GLU A O 1
ATOM 858 N N . GLU A 1 104 ? -10.331 -10.748 22.442 1.00 95.12 104 GLU A N 1
ATOM 859 C CA . GLU A 1 104 ? -8.912 -11.013 22.138 1.00 95.12 104 GLU A CA 1
ATOM 860 C C . GLU A 1 104 ? -8.004 -9.849 22.572 1.00 95.12 104 GLU A C 1
ATOM 862 O O . GLU A 1 104 ? -6.955 -10.049 23.185 1.00 95.12 104 GLU A O 1
ATOM 867 N N . LEU A 1 105 ? -8.388 -8.605 22.261 1.00 93.75 105 LEU A N 1
ATOM 868 C CA . LEU A 1 105 ? -7.628 -7.417 22.672 1.00 93.75 105 LEU A CA 1
ATOM 869 C C . LEU A 1 105 ? -7.564 -7.279 24.201 1.00 93.75 105 LEU A C 1
ATOM 871 O O . LEU A 1 105 ? -6.549 -6.835 24.735 1.00 93.75 105 LEU A O 1
ATOM 875 N N . LYS A 1 106 ? -8.631 -7.669 24.901 1.00 92.19 106 LYS A N 1
ATOM 876 C CA . LYS A 1 106 ? -8.725 -7.657 26.363 1.00 92.19 106 LYS A CA 1
ATOM 877 C C . LYS A 1 106 ? -7.870 -8.742 27.018 1.00 92.19 106 LYS A C 1
ATOM 879 O O . LYS A 1 106 ? -7.269 -8.477 28.053 1.00 92.19 106 LYS A O 1
ATOM 884 N N . GLU A 1 107 ? -7.785 -9.932 26.431 1.00 91.44 107 GLU A N 1
ATOM 885 C CA . GLU A 1 107 ? -6.889 -10.993 26.909 1.00 91.44 107 GLU A CA 1
ATOM 886 C C . GLU A 1 107 ? -5.418 -10.581 26.796 1.00 91.44 107 GLU A C 1
ATOM 888 O O . GLU A 1 107 ? -4.654 -10.822 27.721 1.00 91.44 107 GLU A O 1
ATOM 893 N N . ASN A 1 108 ? -5.044 -9.877 25.721 1.00 86.56 108 ASN A N 1
ATOM 894 C CA . ASN A 1 108 ? -3.685 -9.358 25.517 1.00 86.56 108 ASN A CA 1
ATOM 895 C C . ASN A 1 108 ? -3.319 -8.149 26.411 1.00 86.56 108 ASN A C 1
ATOM 897 O O . ASN A 1 108 ? -2.175 -7.692 26.382 1.00 86.56 108 ASN A O 1
ATOM 901 N N . LEU A 1 109 ? -4.279 -7.585 27.154 1.00 80.50 109 LEU A N 1
ATOM 902 C CA . LEU A 1 109 ? -4.065 -6.499 28.123 1.00 80.50 109 LEU A CA 1
ATOM 903 C C . LEU A 1 109 ? -3.730 -7.010 29.536 1.00 80.50 109 LEU A C 1
ATOM 905 O O . LEU A 1 109 ? -3.208 -6.224 30.331 1.00 80.50 109 LEU A O 1
ATOM 909 N N . ASN A 1 110 ? -4.072 -8.267 29.843 1.00 63.03 110 ASN A N 1
ATOM 910 C CA . ASN A 1 110 ? -3.836 -8.927 31.134 1.00 63.03 110 ASN A CA 1
ATOM 911 C C . ASN A 1 110 ? -2.476 -9.630 31.169 1.00 63.03 110 ASN A C 1
ATOM 913 O O . ASN A 1 110 ? -1.900 -9.691 32.278 1.00 63.03 110 ASN A O 1
#

Sequence (110 aa):
YLDNIPGDYEYLFIATTIYVFNKIDIDLEELMEYARELRLERREDIMTLAERLRREGREEGRKEGREEGRKEGREEAALNALREGLDVKLISRLTGLSVERIEELKENLN

InterPro domains:
  IPR051699 Rpn/YhgA-like nuclease [PTHR34611] (17-106)